Protein AF-A0A537XCK9-F1 (afdb_monomer)

Sequence (175 aa):
MATVAVFVALGGTAAATVLISSNRQVARNTISGHNPPSGKHPNLIAGSVSTKDLSPGLKSSLASLKLHCPADTQQAGDVCFERPLRTAATFEDALKTCARAGRRLPSDAELTAVFEHSGAPQAQQWVATHHRDANGTALSALGATLEEDTSRNFGFRDTPLSNTFPFRCVTSPAN

Secondary structure (DSSP, 8-state):
--HHHHHHHHS----------SGGGS-TT----S-PPSS---SS-TTSS-GGGS-HHHHHHHHH---BPPTTEEEETTEEEESSPEEEE-HHHHHHHHHHTT-BPPPHHHHHHHHHHHTS-EEEEEEEEEEEEEETTEEEEEEEEEEE-TT--EEEEEEETTS-EEE--EE--B-

Foldseek 3Di:
DPVVVVCVVPVPPPDPPDDDPDPVVADPQGDWAPDDDDDRDGSDDVPRDDPVNDDPVVVVVVVVPPQDADPQWDDQPQKTKHPDWAFWDFLVVQQVVQVVVVFGFAAPVRVLSVCVVVVAWFDKEFHPDKDWDCPDPDTFIWTWIWTADPVRDIDIDTHGSHGIDIGMTMDGGDD

Nearest PDB structures (foldseek):
  3wbr-assembly2_G  TM=7.527E-01  e=9.215E-05  Homo sapiens
  3vyk-assembly1_A  TM=6.617E-01  e=1.222E-04  Mus musculus
  7jpt-assembly1_A  TM=7.535E-01  e=2.878E-03  Homo sapiens
  5fld-assembly1_A  TM=2.283E-01  e=3.324E+00  Raptor siadenovirus A

Radius of gyration: 30.85 Å; Cα contacts (8 Å, |Δi|>4): 252; chains: 1; bounding box: 81×35×90 Å

Structure (mmCIF, N/CA/C/O backbone):
data_AF-A0A537XCK9-F1
#
_entry.id   AF-A0A537XCK9-F1
#
loop_
_atom_site.group_PDB
_atom_site.id
_atom_site.type_symbol
_atom_site.label_atom_id
_atom_site.label_alt_id
_atom_site.label_comp_id
_atom_site.label_asym_id
_atom_site.label_entity_id
_atom_site.label_seq_id
_atom_site.pdbx_PDB_ins_code
_atom_site.Cartn_x
_atom_site.Cartn_y
_atom_site.Cartn_z
_atom_site.occupancy
_atom_site.B_iso_or_equiv
_atom_site.auth_seq_id
_atom_site.auth_comp_id
_atom_site.auth_asym_id
_atom_site.auth_atom_id
_atom_site.pdbx_PDB_model_num
ATOM 1 N N . MET A 1 1 ? -65.496 -9.473 58.707 1.00 50.25 1 MET A N 1
ATOM 2 C CA . MET A 1 1 ? -64.721 -9.767 57.479 1.00 50.25 1 MET A CA 1
ATOM 3 C C . MET A 1 1 ? -64.720 -8.553 56.540 1.00 50.25 1 MET A C 1
ATOM 5 O O . MET A 1 1 ? -65.194 -8.647 55.421 1.00 50.25 1 MET A O 1
ATOM 9 N N . ALA A 1 2 ? -64.243 -7.392 56.998 1.00 49.59 2 ALA A N 1
ATOM 10 C CA . ALA A 1 2 ? -64.206 -6.162 56.184 1.00 49.59 2 ALA A CA 1
ATOM 11 C C . ALA A 1 2 ? -62.919 -5.349 56.411 1.00 49.59 2 ALA A C 1
ATOM 13 O O . ALA A 1 2 ? -62.473 -4.632 55.527 1.00 49.59 2 ALA A O 1
ATOM 14 N N . THR A 1 3 ? -62.257 -5.526 57.556 1.00 48.91 3 THR A N 1
ATOM 15 C CA . THR A 1 3 ? -60.994 -4.855 57.888 1.00 48.91 3 THR A CA 1
ATOM 16 C C . THR A 1 3 ? -59.796 -5.416 57.119 1.00 48.91 3 THR A C 1
ATOM 18 O O . THR A 1 3 ? -58.941 -4.651 56.695 1.00 48.91 3 THR A O 1
ATOM 21 N N . VAL A 1 4 ? -59.755 -6.727 56.847 1.00 52.78 4 VAL A N 1
ATOM 22 C CA . VAL A 1 4 ? -58.640 -7.363 56.110 1.00 52.78 4 VAL A CA 1
ATOM 23 C C . VAL A 1 4 ? -58.586 -6.915 54.641 1.00 52.78 4 VAL A C 1
ATOM 25 O O . VAL A 1 4 ? -57.505 -6.690 54.108 1.00 52.78 4 VAL A O 1
ATOM 28 N N . ALA A 1 5 ? -59.740 -6.703 53.999 1.00 52.06 5 ALA A N 1
ATOM 29 C CA . ALA A 1 5 ? -59.807 -6.233 52.611 1.00 52.06 5 ALA A CA 1
ATOM 30 C C . ALA A 1 5 ? -59.304 -4.783 52.451 1.00 52.06 5 ALA A C 1
ATOM 32 O O . ALA A 1 5 ? -58.700 -4.442 51.437 1.00 52.06 5 ALA A O 1
ATOM 33 N N . VAL A 1 6 ? -59.493 -3.946 53.476 1.00 53.28 6 VAL A N 1
ATOM 34 C CA . VAL A 1 6 ? -59.059 -2.540 53.474 1.00 53.28 6 VAL A CA 1
ATOM 35 C C . VAL A 1 6 ? -57.532 -2.417 53.574 1.00 53.28 6 VAL A C 1
ATOM 37 O O . VAL A 1 6 ? -56.953 -1.564 52.906 1.00 53.28 6 VAL A O 1
ATOM 40 N N . PHE A 1 7 ? -56.853 -3.308 54.308 1.00 56.78 7 PHE A N 1
ATOM 41 C CA . PHE A 1 7 ? -55.383 -3.311 54.382 1.00 56.78 7 PHE A CA 1
ATOM 42 C C . PHE A 1 7 ? -54.707 -3.735 53.069 1.00 56.78 7 PHE A C 1
ATOM 44 O O . PHE A 1 7 ? -53.650 -3.206 52.736 1.00 56.78 7 PHE A O 1
ATOM 51 N N . VAL A 1 8 ? -55.325 -4.629 52.290 1.00 58.06 8 VAL A N 1
ATOM 52 C CA . VAL A 1 8 ? -54.792 -5.048 50.979 1.00 58.06 8 VAL A CA 1
ATOM 53 C C . VAL A 1 8 ? -55.048 -3.987 49.899 1.00 58.06 8 VAL A C 1
ATOM 55 O O . VAL A 1 8 ? -54.220 -3.813 49.010 1.00 58.06 8 VAL A O 1
ATOM 58 N N . ALA A 1 9 ? -56.151 -3.235 49.995 1.00 57.03 9 ALA A N 1
ATOM 59 C CA . ALA A 1 9 ? -56.478 -2.171 49.042 1.00 57.03 9 ALA A CA 1
ATOM 60 C C . ALA A 1 9 ? -55.721 -0.849 49.297 1.00 57.03 9 ALA A C 1
ATOM 62 O O . ALA A 1 9 ? -55.448 -0.121 48.346 1.00 57.03 9 ALA A O 1
ATOM 63 N N . LEU A 1 10 ? -55.365 -0.535 50.553 1.00 55.03 10 LEU A N 1
ATOM 64 C CA . LEU A 1 10 ? -54.594 0.671 50.911 1.00 55.03 10 LEU A CA 1
ATOM 65 C C . LEU A 1 10 ? -53.077 0.437 50.972 1.00 55.03 10 LEU A C 1
ATOM 67 O O . LEU A 1 10 ? -52.305 1.379 50.817 1.00 55.03 10 LEU A O 1
ATOM 71 N N . GLY A 1 11 ? -52.634 -0.802 51.187 1.00 53.97 11 GLY A N 1
ATOM 72 C CA . GLY A 1 11 ? -51.221 -1.165 51.262 1.00 53.97 11 GLY A CA 1
ATOM 73 C C . GLY A 1 11 ? -50.625 -1.481 49.897 1.00 53.97 11 GLY A C 1
ATOM 74 O O . GLY A 1 11 ? -50.116 -2.582 49.728 1.00 53.97 11 GLY A O 1
ATOM 75 N N . GLY A 1 12 ? -50.723 -0.564 48.925 1.00 55.75 12 GLY A N 1
ATOM 76 C CA . GLY A 1 12 ? -50.170 -0.737 47.577 1.00 55.75 12 GLY A CA 1
ATOM 77 C C . GLY A 1 12 ? -48.755 -1.327 47.612 1.00 55.75 12 GLY A C 1
ATOM 78 O O . GLY A 1 12 ? -47.782 -0.629 47.886 1.00 55.75 12 GLY A O 1
ATOM 79 N N . THR A 1 13 ? -48.638 -2.630 47.355 1.00 55.47 13 THR A N 1
ATOM 80 C CA . THR A 1 13 ? -47.372 -3.369 47.393 1.00 55.47 13 THR A CA 1
ATOM 81 C C . THR A 1 13 ? -46.669 -3.228 46.051 1.00 55.47 13 THR A C 1
ATOM 83 O O . THR A 1 13 ? -46.538 -4.168 45.274 1.00 55.47 13 THR A O 1
ATOM 86 N N . ALA A 1 14 ? -46.193 -2.026 45.753 1.00 55.09 14 ALA A N 1
ATOM 87 C CA . ALA A 1 14 ? -45.256 -1.829 44.658 1.00 55.09 14 ALA A CA 1
ATOM 88 C C . ALA A 1 14 ? -43.824 -1.999 45.181 1.00 55.09 14 ALA A C 1
ATOM 90 O O . ALA A 1 14 ? -43.159 -1.010 45.457 1.00 55.09 14 ALA A O 1
ATOM 91 N N . ALA A 1 15 ? -43.354 -3.242 45.339 1.00 50.53 15 ALA A N 1
ATOM 92 C CA . ALA A 1 15 ? -41.917 -3.549 45.387 1.00 50.53 15 ALA A CA 1
ATOM 93 C C . ALA A 1 15 ? -41.642 -5.059 45.261 1.00 50.53 15 ALA A C 1
ATOM 95 O O . ALA A 1 15 ? -41.033 -5.668 46.137 1.00 50.53 15 ALA A O 1
ATOM 96 N N . ALA A 1 16 ? -42.066 -5.690 44.164 1.00 53.94 16 ALA A N 1
ATOM 97 C CA . ALA A 1 16 ? -41.420 -6.932 43.747 1.00 53.94 16 ALA A CA 1
ATOM 98 C C . ALA A 1 16 ? -40.138 -6.555 42.990 1.00 53.94 16 ALA A C 1
ATOM 100 O O . ALA A 1 16 ? -40.171 -6.259 41.796 1.00 53.94 16 ALA A O 1
ATOM 101 N N . THR A 1 17 ? -39.005 -6.503 43.688 1.00 53.06 17 THR A N 1
ATOM 102 C CA . THR A 1 17 ? -37.693 -6.409 43.044 1.00 53.06 17 THR A CA 1
ATOM 103 C C . THR A 1 17 ? -37.373 -7.757 42.407 1.00 53.06 17 THR A C 1
ATOM 105 O O . THR A 1 17 ? -37.026 -8.725 43.077 1.00 53.06 17 THR A O 1
ATOM 108 N N . VAL A 1 18 ? -37.520 -7.843 41.087 1.00 67.12 18 VAL A N 1
ATOM 109 C CA . VAL A 1 18 ? -37.091 -9.021 40.328 1.00 67.12 18 VAL A CA 1
ATOM 110 C C . VAL A 1 18 ? -35.611 -8.855 40.005 1.00 67.12 18 VAL A C 1
ATOM 112 O O . VAL A 1 18 ? -35.227 -7.922 39.300 1.00 67.12 18 VAL A O 1
ATOM 115 N N . LEU A 1 19 ? -34.767 -9.750 40.524 1.00 72.31 19 LEU A N 1
ATOM 116 C CA . LEU A 1 19 ? -33.362 -9.798 40.132 1.00 72.31 19 LEU A CA 1
ATOM 117 C C . LEU A 1 19 ? -33.267 -10.380 38.717 1.00 72.31 19 LEU A C 1
ATOM 119 O O . LEU A 1 19 ? -33.563 -11.555 38.498 1.00 72.31 19 LEU A O 1
ATOM 123 N N . ILE A 1 20 ? -32.835 -9.561 37.763 1.00 72.00 20 ILE A N 1
ATOM 124 C CA . ILE A 1 20 ? -32.518 -10.016 36.411 1.00 72.00 20 ILE A CA 1
ATOM 125 C C . ILE A 1 20 ? -31.078 -10.532 36.420 1.00 72.00 20 ILE A C 1
ATOM 127 O O . ILE A 1 20 ? -30.128 -9.757 36.463 1.00 72.00 20 ILE A O 1
ATOM 131 N N . SER A 1 21 ? -30.920 -11.853 36.411 1.00 80.12 21 SER A N 1
ATOM 132 C CA . SER A 1 21 ? -29.628 -12.546 36.394 1.00 80.12 21 SER A CA 1
ATOM 133 C C . SER A 1 21 ? -29.154 -12.915 34.987 1.00 80.12 21 SER A C 1
ATOM 135 O O . SER A 1 21 ? -28.017 -13.349 34.809 1.00 80.12 21 SER A O 1
ATOM 137 N N . SER A 1 22 ? -30.005 -12.760 33.968 1.00 75.81 22 SER A N 1
ATOM 138 C CA . SER A 1 22 ? -29.661 -13.078 32.583 1.00 75.81 22 SER A CA 1
ATOM 139 C C . SER A 1 22 ? -30.379 -12.182 31.581 1.00 75.81 22 SER A C 1
ATOM 141 O O . SER A 1 22 ? -31.574 -11.924 31.702 1.00 75.81 22 SER A O 1
ATOM 143 N N . ASN A 1 23 ? -29.687 -11.827 30.495 1.00 70.38 23 ASN A N 1
ATOM 144 C CA . ASN A 1 23 ? -30.261 -11.082 29.368 1.00 70.38 23 ASN A CA 1
ATOM 145 C C . ASN A 1 23 ? -31.456 -11.794 28.711 1.00 70.38 23 ASN A C 1
ATOM 147 O O . ASN A 1 23 ? -32.269 -11.146 28.063 1.00 70.38 23 ASN A O 1
ATOM 151 N N . ARG A 1 24 ? -31.598 -13.116 28.885 1.00 76.00 24 ARG A N 1
ATOM 152 C CA . ARG A 1 24 ? -32.762 -13.869 28.381 1.00 76.00 24 ARG A CA 1
ATOM 153 C C . ARG A 1 24 ? -34.057 -13.569 29.142 1.00 76.00 24 ARG A C 1
ATOM 155 O O . ARG A 1 24 ? -35.129 -13.859 28.626 1.00 76.00 24 ARG A O 1
ATOM 162 N N . GLN A 1 25 ? -33.959 -13.012 30.349 1.00 80.31 25 GLN A N 1
ATOM 163 C CA . GLN A 1 25 ? -35.108 -12.614 31.171 1.00 80.31 25 GLN A CA 1
ATOM 164 C C . GLN A 1 25 ? -35.650 -11.233 30.781 1.00 80.31 25 GLN A C 1
ATOM 166 O O . GLN A 1 25 ? -36.678 -10.807 31.300 1.00 80.31 25 GLN A O 1
ATOM 171 N N . VAL A 1 26 ? -34.978 -10.539 29.860 1.00 74.44 26 VAL A N 1
ATOM 172 C CA . VAL A 1 26 ? -35.409 -9.252 29.325 1.00 74.44 26 VAL A CA 1
ATOM 173 C C . VAL A 1 26 ? -35.876 -9.467 27.893 1.00 74.44 26 VAL A C 1
ATOM 175 O O . VAL A 1 26 ? -35.123 -9.954 27.048 1.00 74.44 26 VAL A O 1
ATOM 178 N N . ALA A 1 27 ? -37.128 -9.114 27.598 1.00 68.81 27 ALA A N 1
ATOM 179 C CA . ALA A 1 27 ? -37.620 -9.179 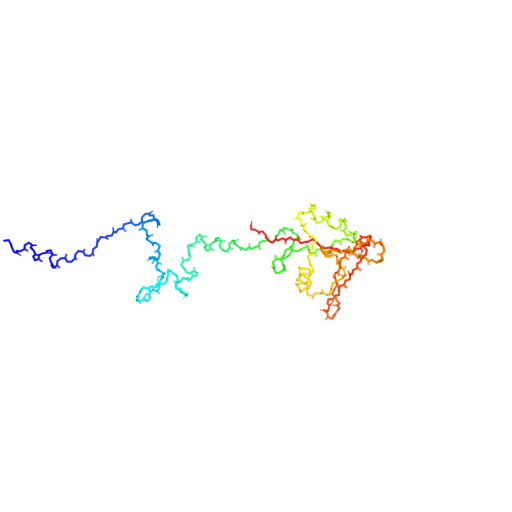26.230 1.00 68.81 27 ALA A CA 1
ATOM 180 C C . ALA A 1 27 ? -36.791 -8.247 25.331 1.00 68.81 27 ALA A C 1
ATOM 182 O O . ALA A 1 27 ? -36.359 -7.166 25.750 1.00 68.81 27 ALA A O 1
ATOM 183 N N . ARG A 1 28 ? -36.587 -8.643 24.068 1.00 57.47 28 ARG A N 1
ATOM 184 C CA . ARG A 1 28 ? -36.048 -7.722 23.057 1.00 57.47 28 ARG A CA 1
ATOM 185 C C . ARG A 1 28 ? -36.899 -6.450 23.074 1.00 57.47 28 ARG A C 1
ATOM 187 O O . ARG A 1 28 ? -38.119 -6.551 23.143 1.00 57.47 28 ARG A O 1
ATOM 194 N N . ASN A 1 29 ? -36.272 -5.283 22.982 1.00 55.22 29 ASN A N 1
ATOM 195 C CA . ASN A 1 29 ? -36.976 -3.997 22.995 1.00 55.22 29 ASN A CA 1
ATOM 196 C C . ASN A 1 29 ? -37.354 -3.407 24.368 1.00 55.22 29 ASN A C 1
ATOM 198 O O . ASN A 1 29 ? -38.271 -2.597 24.426 1.00 55.22 29 ASN A O 1
ATOM 202 N N . THR A 1 30 ? -36.652 -3.772 25.455 1.00 64.38 30 THR A N 1
ATOM 203 C CA . THR A 1 30 ? -37.055 -3.385 26.832 1.00 64.38 30 THR A CA 1
ATOM 204 C C . THR A 1 30 ? -36.047 -2.519 27.605 1.00 64.38 30 THR A C 1
ATOM 206 O O . THR A 1 30 ? -36.441 -1.844 28.551 1.00 64.38 30 THR A O 1
ATOM 209 N N . ILE A 1 31 ? -34.758 -2.502 27.244 1.00 70.00 31 ILE A N 1
ATOM 210 C CA . ILE A 1 31 ? -33.746 -1.724 27.987 1.00 70.00 31 ILE A CA 1
ATOM 211 C C . ILE A 1 31 ? -33.585 -0.357 27.328 1.00 70.00 31 ILE A C 1
ATOM 213 O O . ILE A 1 31 ? -33.118 -0.273 26.198 1.00 70.00 31 ILE A O 1
ATOM 217 N N . SER A 1 32 ? -33.950 0.707 28.043 1.00 60.91 32 SER A N 1
ATOM 218 C CA . SER A 1 32 ? -33.702 2.091 27.622 1.00 60.91 32 SER A CA 1
ATOM 219 C C . SER A 1 32 ? -32.469 2.664 28.329 1.00 60.91 32 SER A C 1
ATOM 221 O O . SER A 1 32 ? -32.185 2.294 29.467 1.00 60.91 32 SER A O 1
ATOM 223 N N . GLY A 1 33 ? -31.734 3.553 27.653 1.00 62.78 33 GLY A N 1
ATOM 224 C CA . GLY A 1 33 ? -30.566 4.249 28.215 1.00 62.78 33 GLY A CA 1
ATOM 225 C C . GLY A 1 33 ? -30.921 5.305 29.274 1.00 62.78 33 GLY A C 1
ATOM 226 O O . GLY A 1 33 ? -32.063 5.396 29.716 1.00 62.78 33 GLY A O 1
ATOM 227 N N . HIS A 1 34 ? -29.944 6.133 29.659 1.00 55.69 34 HIS A N 1
ATOM 228 C CA . HIS A 1 34 ? -30.017 7.089 30.781 1.00 55.69 34 HIS A CA 1
ATOM 229 C C . HIS A 1 34 ? -31.150 8.137 30.691 1.00 55.69 34 HIS A C 1
ATOM 231 O O . HIS A 1 34 ? -31.514 8.711 31.718 1.00 55.69 34 HIS A O 1
ATOM 237 N N . ASN A 1 35 ? -31.742 8.382 29.517 1.00 54.28 35 ASN A N 1
ATOM 238 C CA . ASN A 1 35 ? -32.719 9.463 29.351 1.00 54.28 35 ASN A CA 1
ATOM 239 C C . ASN A 1 35 ? -33.929 9.077 28.467 1.00 54.28 35 ASN A C 1
ATOM 241 O O . ASN A 1 35 ? -34.025 9.543 27.330 1.00 54.28 35 ASN A O 1
ATOM 245 N N . PRO A 1 36 ? -34.846 8.201 28.927 1.00 54.91 36 PRO A N 1
ATOM 246 C CA . PRO A 1 36 ? -36.004 7.817 28.129 1.00 54.91 36 PRO A CA 1
ATOM 247 C C . PRO A 1 36 ? -37.164 8.823 28.278 1.00 54.91 36 PRO A C 1
ATOM 249 O O . PRO A 1 36 ? -37.653 9.029 29.391 1.00 54.91 36 PRO A O 1
ATOM 252 N N . PRO A 1 37 ? -37.663 9.427 27.182 1.00 62.56 37 PRO A N 1
ATOM 253 C CA . PRO A 1 37 ? -38.945 10.132 27.184 1.00 62.56 37 PRO A CA 1
ATOM 254 C C . PRO A 1 37 ? -40.122 9.142 27.257 1.00 62.56 37 PRO A C 1
ATOM 256 O O . PRO A 1 37 ? -39.988 7.968 26.908 1.00 62.56 37 PRO A O 1
ATOM 259 N N . SER A 1 38 ? -41.306 9.596 27.678 1.00 61.56 38 SER A N 1
ATOM 260 C CA . SER A 1 38 ? -42.484 8.726 27.818 1.00 61.56 38 SER A CA 1
ATOM 261 C C . SER A 1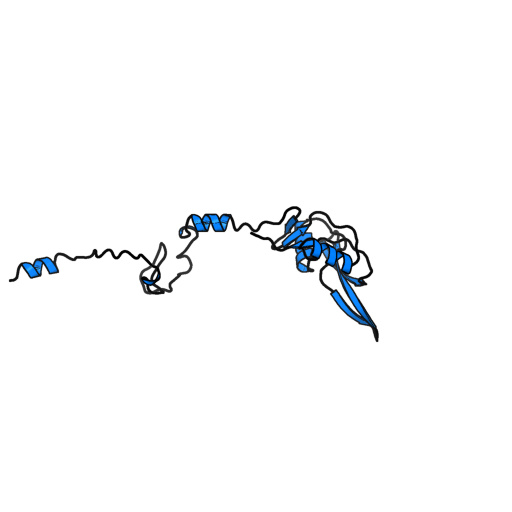 38 ? -42.987 8.184 26.465 1.00 61.56 38 SER A C 1
ATOM 263 O O . SER A 1 38 ? -43.072 8.916 25.482 1.00 61.56 38 SER A O 1
ATOM 265 N N . GLY A 1 39 ? -43.315 6.884 26.397 1.00 67.25 39 GLY A N 1
ATOM 266 C CA . GLY A 1 39 ? -43.922 6.229 25.222 1.00 67.25 39 GLY A CA 1
ATOM 267 C C . GLY A 1 39 ? -43.285 4.886 24.824 1.00 67.25 39 GLY A C 1
ATOM 268 O O . GLY A 1 39 ? -42.323 4.436 25.441 1.00 67.25 39 GLY A O 1
ATOM 269 N N . LYS A 1 40 ? -43.854 4.217 23.805 1.00 55.19 40 LYS A N 1
ATOM 270 C CA . LYS A 1 40 ? -43.279 3.009 23.181 1.00 55.19 40 LYS A CA 1
ATOM 271 C C . LYS A 1 40 ? -42.324 3.426 22.067 1.00 55.19 40 LYS A C 1
ATOM 273 O O . LYS A 1 40 ? -42.781 3.891 21.026 1.00 55.19 40 LYS A O 1
ATOM 278 N N . HIS A 1 41 ? -41.03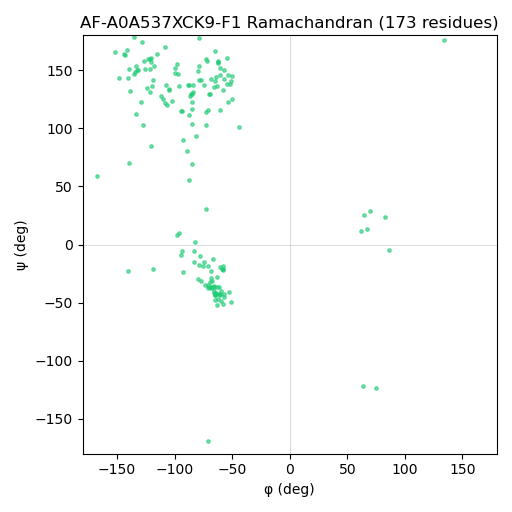1 3.195 22.265 1.00 55.38 41 HIS A N 1
ATOM 279 C CA . HIS A 1 41 ? -39.991 3.625 21.330 1.00 55.38 41 HIS A CA 1
ATOM 280 C C . HIS A 1 41 ? -39.162 2.445 20.815 1.00 55.38 41 HIS A C 1
ATOM 282 O O . HIS A 1 41 ? -39.119 1.392 21.459 1.00 55.38 41 HIS A O 1
ATOM 288 N N . PRO A 1 42 ? -38.475 2.610 19.670 1.00 52.97 42 PRO A N 1
ATOM 289 C CA . PRO A 1 42 ? -37.400 1.721 19.260 1.00 52.97 42 PRO A CA 1
ATOM 290 C C . PRO A 1 42 ? -36.353 1.588 20.368 1.00 52.97 42 PRO A C 1
ATOM 292 O O . PRO A 1 42 ? -36.052 2.528 21.096 1.00 52.97 42 PRO A O 1
ATOM 295 N N . ASN A 1 43 ? -35.776 0.399 20.449 1.00 54.25 43 ASN A N 1
ATOM 296 C CA . ASN A 1 43 ? -34.882 -0.065 21.507 1.00 54.25 43 ASN A CA 1
ATOM 297 C C . ASN A 1 43 ? -33.609 0.776 21.719 1.00 54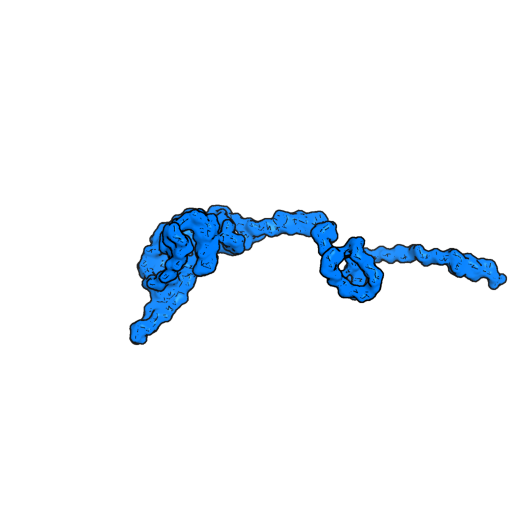.25 43 ASN A C 1
ATOM 299 O O . ASN A 1 43 ? -32.973 0.724 22.765 1.00 54.25 43 ASN A O 1
ATOM 303 N N . LEU A 1 44 ? -33.221 1.523 20.690 1.00 57.00 44 LEU A N 1
ATOM 304 C CA . LEU A 1 44 ? -32.153 2.506 20.721 1.00 57.00 44 LEU A CA 1
ATOM 305 C C . LEU A 1 44 ? -32.696 3.752 20.031 1.00 57.00 44 LEU A C 1
ATOM 307 O O . LEU A 1 44 ? -32.971 3.731 18.831 1.00 57.00 44 LEU A O 1
ATOM 311 N N . ILE A 1 45 ? -32.880 4.823 20.795 1.00 61.12 45 ILE A N 1
ATOM 312 C CA . ILE A 1 45 ? -33.224 6.134 20.250 1.00 61.12 45 ILE A CA 1
ATOM 313 C C . ILE A 1 45 ? -31.896 6.825 19.934 1.00 61.12 45 ILE A C 1
ATOM 315 O O . ILE A 1 45 ? -30.949 6.751 20.720 1.00 61.12 45 ILE A O 1
ATOM 319 N N . ALA A 1 46 ? -31.789 7.487 18.782 1.00 59.16 46 ALA A N 1
ATOM 320 C CA . ALA A 1 46 ? -30.589 8.256 18.462 1.00 59.16 46 ALA A CA 1
ATOM 321 C C . ALA A 1 46 ? -30.288 9.251 19.602 1.00 59.16 46 ALA A C 1
ATOM 323 O O . ALA A 1 46 ? -31.146 10.040 19.988 1.00 59.16 46 ALA A O 1
ATOM 324 N N . GLY A 1 47 ? -29.086 9.164 20.178 1.00 67.44 47 GLY A N 1
ATOM 325 C CA . GLY A 1 47 ? -28.668 9.979 21.324 1.00 67.44 47 GLY A CA 1
ATOM 326 C C . GLY A 1 47 ? -29.035 9.441 22.717 1.00 67.44 47 GLY A C 1
ATOM 327 O O . GLY A 1 47 ? -28.582 10.019 23.700 1.00 67.44 47 GLY A O 1
ATOM 328 N N . SER A 1 48 ? -29.788 8.337 22.848 1.00 63.97 48 SER A N 1
ATOM 329 C CA . SER A 1 48 ? -30.109 7.747 24.166 1.00 63.97 48 SER A CA 1
ATOM 330 C C . SER A 1 48 ? -28.983 6.911 24.771 1.00 63.97 48 SER A C 1
ATOM 332 O O . SER A 1 48 ? -29.016 6.609 25.961 1.00 63.97 48 SER A O 1
ATOM 334 N N . VAL A 1 49 ? -28.023 6.501 23.945 1.00 73.31 49 VAL A N 1
ATOM 335 C CA . VAL A 1 49 ? -26.777 5.842 24.345 1.00 73.31 49 VAL A CA 1
ATOM 336 C C . VAL A 1 49 ? -25.613 6.702 23.894 1.00 73.31 49 VAL A C 1
ATOM 338 O O . VAL A 1 49 ? -25.579 7.209 22.773 1.00 73.31 49 VAL A O 1
ATOM 341 N N . SER A 1 50 ? -24.648 6.845 24.784 1.00 77.38 50 SER A N 1
ATOM 342 C CA . SER A 1 50 ? -23.444 7.636 24.612 1.00 77.38 50 SER A CA 1
ATOM 343 C C . SER A 1 50 ? -22.232 6.853 25.105 1.00 77.38 50 SER A C 1
ATOM 345 O O . SER A 1 50 ? -22.339 5.762 25.668 1.00 77.38 50 SER A O 1
ATOM 347 N N . THR A 1 51 ? -21.049 7.447 24.971 1.00 74.38 51 THR A N 1
ATOM 348 C CA . THR A 1 51 ? -19.834 6.891 25.570 1.00 74.38 51 THR A CA 1
ATOM 349 C C . THR A 1 51 ? -19.944 6.732 27.089 1.00 74.38 51 THR A C 1
ATOM 351 O O . THR A 1 51 ? -19.222 5.913 27.649 1.00 74.38 51 THR A O 1
ATOM 354 N N . LYS A 1 52 ? -20.850 7.444 27.779 1.00 79.19 52 LYS A N 1
ATOM 355 C CA . LYS A 1 52 ? -21.065 7.295 29.230 1.00 79.19 52 LYS A CA 1
ATOM 356 C C . LYS A 1 52 ? -21.622 5.921 29.598 1.00 79.19 52 LYS A C 1
ATOM 358 O O . LYS A 1 52 ? -21.182 5.379 30.609 1.00 79.19 52 LYS A O 1
ATOM 363 N N . ASP A 1 53 ? -22.475 5.354 28.749 1.00 76.12 53 ASP A N 1
ATOM 364 C CA . ASP A 1 53 ? -23.170 4.077 28.960 1.00 76.12 53 ASP A CA 1
ATOM 365 C C . ASP A 1 53 ? -22.271 2.852 28.711 1.00 76.12 53 ASP A C 1
ATOM 367 O O . ASP A 1 53 ? -22.628 1.721 29.038 1.00 76.12 53 ASP A O 1
ATOM 371 N N . LEU A 1 54 ? -21.076 3.063 28.150 1.00 78.69 54 LEU A N 1
ATOM 372 C CA . LEU A 1 54 ? -20.096 2.003 27.938 1.00 78.69 54 LEU A CA 1
ATOM 373 C C . LEU A 1 54 ? -19.436 1.615 29.268 1.00 78.69 54 LEU A C 1
ATOM 375 O O . LEU A 1 54 ? -19.039 2.478 30.064 1.00 78.69 54 LEU A O 1
ATOM 379 N N . SER A 1 55 ? -19.264 0.310 29.489 1.00 81.75 55 SER A N 1
ATOM 380 C CA . SER A 1 55 ? -18.563 -0.192 30.672 1.00 81.75 55 SER A CA 1
ATOM 381 C C . SER A 1 55 ? -17.113 0.312 30.700 1.00 81.75 55 SER A C 1
ATOM 383 O O . SER A 1 55 ? -16.520 0.544 29.641 1.00 81.75 55 SER A O 1
ATOM 385 N N . PRO A 1 56 ? -16.500 0.466 31.887 1.00 78.75 56 PRO A N 1
ATOM 386 C CA . PRO A 1 56 ? -15.084 0.812 31.987 1.00 78.75 56 PRO A CA 1
ATOM 387 C C . PRO A 1 56 ? -14.192 -0.136 31.174 1.00 78.75 56 PRO A C 1
ATOM 389 O O . PRO A 1 56 ? -13.322 0.332 30.452 1.00 78.75 56 PRO A O 1
ATOM 392 N N . GLY A 1 57 ? -14.482 -1.443 31.200 1.00 75.69 57 GLY A N 1
ATOM 393 C CA . GLY A 1 57 ? -13.763 -2.440 30.403 1.00 75.69 57 GLY A CA 1
ATOM 394 C C . GLY A 1 57 ? -13.863 -2.184 28.900 1.00 75.69 57 GLY A C 1
ATOM 395 O O . GLY A 1 57 ? -12.847 -2.199 28.218 1.00 75.69 57 GLY A O 1
ATOM 396 N N . LEU A 1 58 ? -15.051 -1.849 28.388 1.00 76.94 58 LEU A N 1
ATOM 397 C CA . LEU A 1 58 ? -15.230 -1.515 26.974 1.00 76.94 58 LEU A CA 1
ATOM 398 C C . LEU A 1 58 ? -14.556 -0.188 26.602 1.00 76.94 58 LEU A C 1
ATOM 400 O O . LEU A 1 58 ? -13.968 -0.091 25.534 1.00 76.94 58 LEU A O 1
ATOM 404 N N . LYS A 1 59 ? -14.584 0.823 27.478 1.00 76.62 59 LYS A N 1
ATOM 405 C CA . LYS A 1 59 ? -13.847 2.085 27.274 1.00 76.62 59 LYS A CA 1
ATOM 406 C C . LYS A 1 59 ? -12.343 1.841 27.199 1.00 76.62 59 LYS A C 1
ATOM 408 O O . LYS A 1 59 ? -11.690 2.393 26.321 1.00 76.62 59 LYS A O 1
ATOM 413 N N . SER A 1 60 ? -11.811 0.992 28.073 1.00 69.56 60 SER A N 1
ATOM 414 C CA . SER A 1 60 ? -10.413 0.565 28.035 1.00 69.56 60 SER A CA 1
ATOM 415 C C . SER A 1 60 ? -10.101 -0.227 26.767 1.00 69.56 60 SER A C 1
ATOM 417 O O . SER A 1 60 ? -9.087 0.050 26.141 1.00 69.56 60 SER A O 1
ATOM 419 N N . SER A 1 61 ? -10.992 -1.126 26.336 1.00 66.94 61 SER A N 1
ATOM 420 C CA . SER A 1 61 ? -10.844 -1.877 25.084 1.00 66.94 61 SER A CA 1
ATOM 421 C C . SER A 1 61 ? -10.903 -0.988 23.840 1.00 66.94 61 SER A C 1
ATOM 423 O O . SER A 1 61 ? -10.168 -1.219 22.888 1.00 66.94 61 SER A O 1
ATOM 425 N N . LEU A 1 62 ? -11.746 0.047 23.842 1.00 68.56 62 LEU A N 1
ATOM 426 C CA . LEU A 1 62 ? -11.819 1.053 22.780 1.00 68.56 62 LEU A CA 1
ATOM 427 C C . LEU A 1 62 ? -10.593 1.970 22.791 1.00 68.56 62 LEU A C 1
ATOM 429 O O . LEU A 1 62 ? -10.084 2.326 21.736 1.00 68.56 62 LEU A O 1
ATOM 433 N N . ALA A 1 63 ? -10.082 2.314 23.974 1.00 62.62 63 ALA A N 1
ATOM 434 C CA . ALA A 1 63 ? -8.833 3.052 24.119 1.00 62.62 63 ALA A CA 1
ATOM 435 C C . ALA A 1 63 ? -7.608 2.219 23.702 1.00 62.62 63 ALA A C 1
ATOM 437 O O . ALA A 1 63 ? -6.619 2.796 23.248 1.00 62.62 63 ALA A O 1
ATOM 438 N N . SER A 1 64 ? -7.676 0.889 23.834 1.00 60.50 64 SER A N 1
ATOM 439 C CA . SER A 1 64 ? -6.685 -0.044 23.292 1.00 60.50 64 SER A CA 1
ATOM 440 C C . SER A 1 64 ? -6.921 -0.386 21.823 1.00 60.50 64 SER A C 1
ATOM 442 O O . SER A 1 64 ? -5.987 -0.827 21.176 1.00 60.50 64 SER A O 1
ATOM 444 N N . LEU A 1 65 ? -8.104 -0.101 21.262 1.00 66.19 65 LEU A N 1
ATOM 445 C CA . LEU A 1 65 ? -8.403 -0.194 19.826 1.00 66.19 65 LEU A CA 1
ATOM 446 C C . LEU A 1 65 ? -7.726 0.933 19.023 1.00 66.19 65 LEU A C 1
ATOM 448 O O . LEU A 1 65 ? -8.240 1.407 18.011 1.00 66.19 65 LEU A O 1
ATOM 452 N N . LYS A 1 66 ? -6.572 1.405 19.495 1.00 69.44 66 LYS A N 1
ATOM 453 C CA . LYS A 1 66 ? -5.657 2.168 18.666 1.00 69.44 66 LYS A CA 1
ATOM 454 C C . LYS A 1 66 ? -5.067 1.162 17.700 1.00 69.44 66 LYS A C 1
ATOM 456 O O . LYS A 1 66 ? -4.421 0.207 18.108 1.00 69.44 66 LYS A O 1
ATOM 461 N N . LEU A 1 67 ? -5.352 1.355 16.425 1.00 80.00 67 LEU A N 1
ATOM 462 C CA . LEU A 1 67 ? -4.707 0.604 15.367 1.00 80.00 67 LEU A CA 1
ATOM 463 C C . LEU A 1 67 ? -3.202 0.881 15.452 1.00 80.00 67 LEU A C 1
ATOM 465 O O . LEU A 1 67 ? -2.776 2.028 15.320 1.00 80.00 67 LEU A O 1
ATOM 469 N N . HIS A 1 68 ? -2.414 -0.151 15.743 1.00 85.94 68 HIS A N 1
ATOM 470 C CA . HIS A 1 68 ? -0.968 -0.038 15.830 1.00 85.94 68 HIS A CA 1
ATOM 471 C C . HIS A 1 68 ? -0.351 -0.456 14.500 1.00 85.94 68 HIS A C 1
ATOM 473 O O . HIS A 1 68 ? -0.718 -1.458 13.881 1.00 85.94 68 HIS A O 1
ATOM 479 N N . CYS A 1 69 ? 0.625 0.332 14.066 1.00 92.81 69 CYS A N 1
ATOM 480 C CA . CYS A 1 69 ? 1.487 -0.052 12.969 1.00 92.81 69 CYS A CA 1
ATOM 481 C C . CYS A 1 69 ? 2.631 -0.930 13.495 1.00 92.81 69 CYS A C 1
ATOM 483 O O . CYS A 1 69 ? 3.199 -0.606 14.544 1.00 92.81 69 CYS A O 1
ATOM 485 N N . PRO A 1 70 ? 2.992 -2.027 12.800 1.00 91.12 70 PRO A N 1
ATOM 486 C CA . PRO A 1 70 ? 4.152 -2.833 13.163 1.00 91.12 70 PRO A CA 1
ATOM 487 C C . PRO A 1 70 ? 5.433 -1.997 13.262 1.00 91.12 70 PRO A C 1
ATOM 489 O O . PRO A 1 70 ? 5.538 -0.915 12.673 1.00 91.12 70 PRO A O 1
ATOM 492 N N . ALA A 1 71 ? 6.444 -2.529 13.954 1.00 87.75 71 ALA A N 1
ATOM 493 C CA . ALA A 1 71 ? 7.763 -1.905 13.994 1.00 87.75 71 ALA A CA 1
ATOM 494 C C . ALA A 1 71 ? 8.266 -1.566 12.571 1.00 87.75 71 ALA A C 1
ATOM 496 O O . ALA A 1 71 ? 7.969 -2.260 11.591 1.00 87.75 71 ALA A O 1
ATOM 497 N N . ASP A 1 72 ? 8.985 -0.447 12.467 1.00 89.75 72 ASP A N 1
ATOM 498 C CA . ASP A 1 72 ? 9.557 0.093 11.223 1.00 89.75 72 ASP A CA 1
ATOM 499 C C . ASP A 1 72 ? 8.551 0.594 10.176 1.00 89.75 72 ASP A C 1
ATOM 501 O O . ASP A 1 72 ? 8.922 0.890 9.037 1.00 89.75 72 ASP A O 1
ATOM 505 N N . THR A 1 73 ? 7.283 0.756 10.564 1.00 95.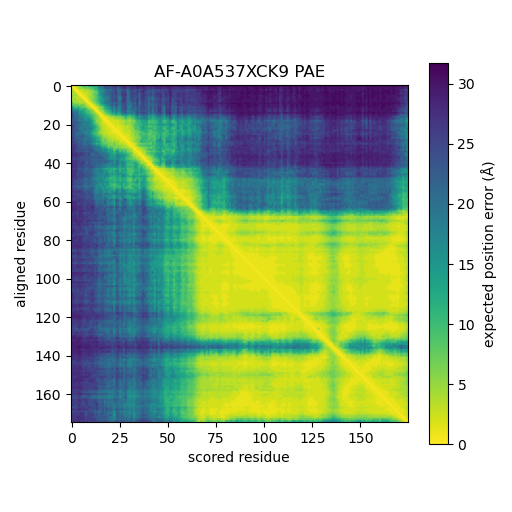25 73 THR A N 1
ATOM 506 C CA . THR A 1 73 ? 6.263 1.401 9.726 1.00 95.25 73 THR A CA 1
ATOM 507 C C . THR A 1 73 ? 5.744 2.705 10.340 1.00 95.25 73 THR A C 1
ATOM 509 O O . THR A 1 73 ? 6.009 3.024 11.505 1.00 95.25 73 THR A O 1
ATOM 512 N N . GLN A 1 74 ? 5.087 3.518 9.519 1.00 95.25 74 GLN A N 1
ATOM 513 C CA . GLN A 1 74 ? 4.357 4.727 9.901 1.00 95.25 74 GLN A CA 1
ATOM 514 C C . GLN A 1 74 ? 2.928 4.647 9.381 1.00 95.25 74 GLN A C 1
ATOM 516 O O . GLN A 1 74 ? 2.675 4.002 8.369 1.00 95.25 74 GLN A O 1
ATOM 521 N N . GLN A 1 75 ? 2.001 5.291 10.083 1.00 94.56 75 GLN A N 1
ATOM 522 C CA . GLN A 1 75 ? 0.599 5.314 9.692 1.00 94.56 75 GLN A CA 1
ATOM 523 C C . GLN A 1 75 ? 0.339 6.457 8.707 1.00 94.56 75 GLN A C 1
ATOM 525 O O . GLN A 1 75 ? 0.630 7.609 9.018 1.00 94.56 75 GLN A O 1
ATOM 530 N N . ALA A 1 76 ? -0.275 6.145 7.568 1.00 93.88 76 ALA A N 1
ATOM 531 C CA . ALA A 1 76 ? -0.876 7.112 6.655 1.00 93.88 76 ALA A CA 1
ATOM 532 C C . ALA A 1 76 ? -2.321 6.673 6.387 1.00 93.88 76 ALA A C 1
ATOM 534 O O . ALA A 1 76 ? -2.559 5.711 5.665 1.00 93.88 76 ALA A O 1
ATOM 535 N N . GLY A 1 77 ? -3.292 7.335 7.021 1.00 89.19 77 GLY A N 1
ATOM 536 C CA . GLY A 1 77 ? -4.695 6.922 6.944 1.00 89.19 77 GLY A CA 1
ATOM 537 C C . GLY A 1 77 ? -4.933 5.541 7.566 1.00 89.19 77 GLY A C 1
ATOM 538 O O . GLY A 1 77 ? -4.659 5.322 8.750 1.00 89.19 77 GLY A O 1
ATOM 539 N N . ASP A 1 78 ? -5.462 4.621 6.767 1.00 91.12 78 ASP A N 1
ATOM 540 C CA . ASP A 1 78 ? -5.775 3.236 7.125 1.00 91.12 78 ASP A CA 1
ATOM 541 C C . ASP A 1 78 ? -4.670 2.238 6.742 1.00 91.12 78 ASP A C 1
ATOM 543 O O . ASP A 1 78 ? -4.868 1.029 6.872 1.00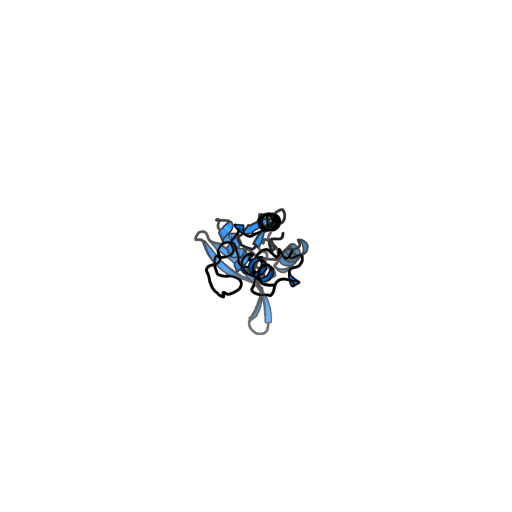 91.12 78 ASP A O 1
ATOM 547 N N . VAL A 1 79 ? -3.492 2.720 6.327 1.00 95.56 79 VAL A N 1
ATOM 548 C CA . VAL A 1 79 ? -2.332 1.879 6.011 1.00 95.56 79 VAL A CA 1
ATOM 549 C C . VAL A 1 79 ? -1.105 2.201 6.852 1.00 95.56 79 VAL A C 1
ATOM 551 O O . VAL A 1 79 ? -0.869 3.334 7.275 1.00 95.56 79 VAL A O 1
ATOM 554 N N . CYS A 1 80 ? -0.289 1.173 7.066 1.00 97.19 80 CYS A N 1
ATOM 555 C CA . CYS A 1 80 ? 1.035 1.273 7.655 1.00 97.19 80 CYS A CA 1
ATOM 556 C C . CYS A 1 80 ? 2.086 1.069 6.565 1.00 97.19 80 CYS A C 1
ATOM 558 O O . CYS A 1 80 ? 2.124 0.009 5.943 1.00 97.19 80 CYS A O 1
ATOM 560 N N . PHE A 1 81 ? 2.952 2.051 6.340 1.00 97.00 81 PHE A N 1
ATOM 561 C CA . PHE A 1 81 ? 3.944 2.039 5.265 1.00 97.00 81 PHE A CA 1
ATOM 562 C C . PHE A 1 81 ? 5.377 2.083 5.800 1.00 97.00 81 PHE A C 1
ATOM 564 O O . PHE A 1 81 ? 5.644 2.589 6.890 1.00 97.00 81 PHE A O 1
ATOM 571 N N . GLU A 1 82 ? 6.322 1.550 5.031 1.00 96.31 82 GLU A N 1
ATOM 572 C CA . GLU A 1 82 ? 7.749 1.604 5.356 1.00 96.31 82 GLU A CA 1
ATOM 573 C C . GLU A 1 82 ? 8.338 3.014 5.227 1.00 96.31 82 GLU A C 1
ATOM 575 O O . GLU A 1 82 ? 8.231 3.663 4.184 1.00 96.31 82 GLU A O 1
ATOM 580 N N . ARG A 1 83 ? 9.038 3.459 6.279 1.00 91.81 83 ARG A N 1
ATOM 581 C CA . ARG A 1 83 ? 9.717 4.765 6.314 1.00 91.81 83 ARG A CA 1
ATOM 582 C C . ARG A 1 83 ? 10.838 4.922 5.286 1.00 91.81 83 ARG A C 1
ATOM 584 O O . ARG A 1 83 ? 10.833 5.937 4.590 1.00 91.81 83 ARG A O 1
ATOM 591 N N . PRO A 1 84 ? 11.816 4.006 5.183 1.00 93.62 84 PRO A N 1
ATOM 592 C CA . PRO A 1 84 ? 12.807 4.094 4.121 1.00 93.62 84 PRO A CA 1
ATOM 593 C C . PRO A 1 84 ? 12.220 3.563 2.809 1.00 93.62 84 PRO A C 1
ATOM 595 O O . PRO A 1 84 ? 11.509 2.557 2.809 1.00 93.62 84 PRO A O 1
ATOM 598 N N . LEU A 1 85 ? 12.551 4.206 1.684 1.00 95.44 85 LEU A N 1
ATOM 599 C CA . LEU A 1 85 ? 12.402 3.535 0.392 1.00 95.44 85 LEU A CA 1
ATOM 600 C C . LEU A 1 85 ? 13.371 2.357 0.348 1.00 95.44 85 LEU A C 1
ATOM 602 O O . LEU A 1 85 ? 14.523 2.463 0.778 1.00 95.44 85 LEU A O 1
ATOM 606 N N . ARG A 1 86 ? 12.919 1.252 -0.232 1.00 97.00 86 ARG A N 1
ATOM 607 C CA . ARG A 1 86 ? 13.793 0.155 -0.626 1.00 97.00 86 ARG A CA 1
ATOM 608 C C . ARG A 1 86 ? 14.503 0.502 -1.930 1.00 97.00 86 ARG A C 1
ATOM 610 O O . ARG A 1 86 ? 14.015 1.288 -2.745 1.00 97.00 86 ARG A O 1
ATOM 617 N N . THR A 1 87 ? 15.668 -0.107 -2.117 1.00 97.75 87 THR A N 1
ATOM 618 C CA . THR A 1 87 ? 16.465 0.000 -3.342 1.00 97.75 87 THR A CA 1
ATOM 619 C C . THR A 1 87 ? 15.672 -0.447 -4.563 1.00 97.75 87 THR A C 1
ATOM 621 O O . THR A 1 87 ? 14.826 -1.335 -4.457 1.00 97.75 87 THR A O 1
ATOM 624 N N . ALA A 1 88 ? 15.981 0.131 -5.724 1.00 98.31 88 ALA A N 1
ATOM 625 C CA . ALA A 1 88 ? 15.292 -0.205 -6.959 1.00 98.31 88 ALA A CA 1
ATOM 626 C C . ALA A 1 88 ? 15.389 -1.701 -7.296 1.00 98.31 88 ALA A C 1
ATOM 628 O O . ALA A 1 88 ? 16.471 -2.285 -7.236 1.00 98.31 88 ALA A O 1
ATOM 629 N N . ALA A 1 89 ? 14.258 -2.309 -7.650 1.00 98.50 89 ALA A N 1
ATOM 630 C CA . ALA A 1 89 ? 14.156 -3.725 -7.999 1.00 98.50 89 ALA A CA 1
ATOM 631 C C . ALA A 1 89 ? 13.131 -3.936 -9.118 1.00 98.50 89 ALA A C 1
ATOM 633 O O . ALA A 1 89 ? 12.315 -3.049 -9.388 1.00 98.50 89 ALA A O 1
ATOM 634 N N . THR A 1 90 ? 13.172 -5.105 -9.764 1.00 98.38 90 THR A N 1
ATOM 635 C CA . THR A 1 90 ? 12.129 -5.507 -10.720 1.00 98.38 90 THR A CA 1
ATOM 636 C C . THR A 1 90 ? 10.785 -5.630 -10.006 1.00 98.38 90 THR A C 1
ATOM 638 O O . THR A 1 90 ? 10.741 -5.827 -8.787 1.00 98.38 90 THR A O 1
ATOM 641 N N . PHE A 1 91 ? 9.679 -5.531 -10.742 1.00 98.12 91 PHE A N 1
ATOM 642 C CA . PHE A 1 91 ? 8.343 -5.635 -10.143 1.00 98.12 91 PHE A CA 1
ATOM 643 C C . PHE A 1 91 ? 8.152 -6.960 -9.386 1.00 98.12 91 PHE A C 1
ATOM 645 O O . PHE A 1 91 ? 7.645 -6.991 -8.263 1.00 98.12 91 PHE A O 1
ATOM 652 N N . GLU A 1 92 ? 8.613 -8.065 -9.978 1.00 97.88 92 GLU A N 1
ATOM 653 C CA . GLU A 1 92 ? 8.514 -9.394 -9.375 1.00 97.88 92 GLU A CA 1
ATOM 654 C C . GLU A 1 92 ? 9.358 -9.508 -8.094 1.00 97.88 92 GLU A C 1
ATOM 656 O O . GLU A 1 92 ? 8.895 -10.053 -7.087 1.00 97.88 92 GLU A O 1
ATOM 661 N N . ASP A 1 93 ? 10.576 -8.959 -8.094 1.00 98.50 93 ASP A N 1
ATOM 662 C CA . ASP A 1 93 ? 11.440 -8.962 -6.911 1.00 98.50 93 ASP A CA 1
ATOM 663 C C . ASP A 1 93 ? 10.897 -8.061 -5.799 1.00 98.50 93 ASP A C 1
ATOM 665 O O . ASP A 1 93 ? 10.978 -8.421 -4.620 1.00 98.50 93 ASP A O 1
ATOM 669 N N . ALA A 1 94 ? 10.295 -6.925 -6.152 1.00 98.50 94 ALA A N 1
ATOM 670 C CA . ALA A 1 94 ? 9.630 -6.036 -5.208 1.00 98.50 94 ALA A CA 1
ATOM 671 C C . ALA A 1 94 ? 8.439 -6.739 -4.527 1.00 98.50 94 ALA A C 1
ATOM 673 O O . ALA A 1 94 ? 8.355 -6.756 -3.294 1.00 98.50 94 ALA A O 1
ATOM 674 N N . LEU A 1 95 ? 7.586 -7.422 -5.305 1.00 98.31 95 LEU A N 1
ATOM 675 C CA . LEU A 1 95 ? 6.488 -8.245 -4.783 1.00 98.31 95 LEU A CA 1
ATOM 676 C C . LEU A 1 95 ? 6.987 -9.338 -3.834 1.00 98.31 95 LEU A C 1
ATOM 678 O O . LEU A 1 95 ? 6.495 -9.450 -2.709 1.00 98.31 95 LEU A O 1
ATOM 682 N N . LYS A 1 96 ? 7.987 -10.123 -4.255 1.00 98.38 96 LYS A N 1
ATOM 683 C CA . LYS A 1 96 ? 8.582 -11.182 -3.422 1.00 98.38 96 LYS A CA 1
ATOM 684 C C . LYS A 1 96 ? 9.165 -10.617 -2.132 1.00 98.38 96 LYS A C 1
ATOM 686 O O . LYS A 1 96 ? 9.017 -11.226 -1.074 1.00 98.38 96 LYS A O 1
ATOM 691 N N . THR A 1 97 ? 9.817 -9.460 -2.210 1.00 98.31 97 THR A N 1
ATOM 692 C CA . THR A 1 97 ? 10.421 -8.795 -1.053 1.00 98.31 97 THR A CA 1
ATOM 693 C C . THR A 1 97 ? 9.360 -8.363 -0.047 1.00 98.31 97 THR A C 1
ATOM 695 O O . THR A 1 97 ? 9.491 -8.679 1.137 1.00 98.31 97 THR A O 1
ATOM 698 N N . CYS A 1 98 ? 8.285 -7.711 -0.497 1.00 98.06 98 CYS A N 1
ATOM 699 C CA . CYS A 1 98 ? 7.194 -7.319 0.393 1.00 98.06 98 CYS A CA 1
ATOM 700 C C . CYS A 1 98 ? 6.467 -8.535 0.977 1.00 98.06 98 CYS A C 1
ATOM 702 O O . CYS A 1 98 ? 6.257 -8.588 2.189 1.00 98.06 98 CYS A O 1
ATOM 704 N N . ALA A 1 99 ? 6.178 -9.552 0.160 1.00 98.00 99 ALA A N 1
ATOM 705 C CA . ALA A 1 99 ? 5.509 -10.769 0.615 1.00 98.00 99 ALA A CA 1
ATOM 706 C C . ALA A 1 99 ? 6.314 -11.508 1.699 1.00 98.00 99 ALA A C 1
ATOM 708 O O . ALA A 1 99 ? 5.754 -11.917 2.714 1.00 98.00 99 ALA A O 1
ATOM 709 N N . ARG A 1 100 ? 7.643 -11.618 1.540 1.00 97.75 100 ARG A N 1
ATOM 710 C CA . ARG A 1 100 ? 8.537 -12.215 2.554 1.00 97.75 100 ARG A CA 1
ATOM 711 C C . ARG A 1 100 ? 8.556 -11.438 3.870 1.00 97.75 100 ARG A C 1
ATOM 713 O O . ARG A 1 100 ? 8.781 -12.037 4.914 1.00 97.75 100 ARG A O 1
ATOM 720 N N . ALA A 1 101 ? 8.310 -10.131 3.826 1.00 95.62 101 ALA A N 1
ATOM 721 C CA . ALA A 1 101 ? 8.177 -9.292 5.013 1.00 95.62 101 ALA A CA 1
ATOM 722 C C . ALA A 1 101 ? 6.770 -9.344 5.646 1.00 95.62 101 ALA A C 1
ATOM 724 O O . ALA A 1 101 ? 6.522 -8.626 6.613 1.00 95.62 101 ALA A O 1
ATOM 725 N N . GLY A 1 102 ? 5.839 -10.146 5.106 1.00 96.00 102 GLY A N 1
ATOM 726 C CA . GLY A 1 102 ? 4.437 -10.166 5.540 1.00 96.00 102 GLY A CA 1
ATOM 727 C C . GLY A 1 102 ? 3.677 -8.889 5.165 1.00 96.00 102 GLY A C 1
ATOM 728 O O . GLY A 1 102 ? 2.779 -8.461 5.888 1.00 96.00 102 GLY A O 1
ATOM 729 N N . ARG A 1 103 ? 4.081 -8.235 4.072 1.00 97.06 103 ARG A N 1
ATOM 730 C CA . ARG A 1 103 ? 3.565 -6.948 3.587 1.00 97.06 103 ARG A CA 1
ATOM 731 C C . ARG A 1 103 ? 3.166 -7.077 2.111 1.00 97.06 103 ARG A C 1
ATOM 733 O O . ARG A 1 103 ? 3.407 -8.101 1.475 1.00 97.06 103 ARG A O 1
ATOM 740 N N . ARG A 1 104 ? 2.569 -6.031 1.545 1.00 98.12 104 ARG A N 1
ATOM 741 C CA . ARG A 1 104 ? 2.205 -5.947 0.120 1.00 98.12 104 ARG A CA 1
ATOM 742 C C . ARG A 1 104 ? 2.838 -4.721 -0.530 1.00 98.12 104 ARG A C 1
ATOM 744 O O . ARG A 1 104 ? 3.217 -3.785 0.172 1.00 98.12 104 ARG A O 1
ATOM 751 N N . LEU A 1 105 ? 2.950 -4.726 -1.858 1.00 98.19 105 LEU A N 1
ATOM 752 C CA . LEU A 1 105 ? 3.119 -3.465 -2.582 1.00 98.19 105 LEU A CA 1
ATOM 753 C C . LEU A 1 105 ? 1.851 -2.613 -2.394 1.00 98.19 105 LEU A C 1
ATOM 755 O O . LEU A 1 105 ? 0.760 -3.185 -2.319 1.00 98.19 105 LEU A O 1
ATOM 759 N N . PRO A 1 106 ? 1.979 -1.283 -2.290 1.00 98.19 106 PRO A N 1
ATOM 760 C CA . PRO A 1 106 ? 0.833 -0.398 -2.173 1.00 98.19 106 PRO A CA 1
ATOM 761 C C . PRO A 1 106 ? 0.044 -0.372 -3.476 1.00 98.19 106 PRO A C 1
ATOM 763 O O . PRO A 1 106 ? 0.619 -0.365 -4.559 1.00 98.19 106 PRO A O 1
ATOM 766 N N . SER A 1 107 ? -1.275 -0.318 -3.384 1.00 97.69 107 SER A N 1
ATOM 767 C CA . SER A 1 107 ? -2.111 0.159 -4.484 1.00 97.69 107 SER A CA 1
ATOM 768 C C . SER A 1 107 ? -1.844 1.639 -4.770 1.00 97.69 107 SER A C 1
ATOM 770 O O . SER A 1 107 ? -1.249 2.348 -3.955 1.00 97.69 107 SER A O 1
ATOM 772 N N . ASP A 1 108 ? -2.333 2.113 -5.913 1.00 96.62 108 ASP A N 1
ATOM 773 C CA . ASP A 1 108 ? -2.250 3.520 -6.311 1.00 96.62 108 ASP A CA 1
ATOM 774 C C . ASP A 1 108 ? -2.759 4.461 -5.208 1.00 96.62 108 ASP A C 1
ATOM 776 O O . ASP A 1 108 ? -2.055 5.372 -4.780 1.00 96.62 108 ASP A O 1
ATOM 780 N N . ALA A 1 109 ? -3.947 4.174 -4.669 1.00 96.69 109 ALA A N 1
ATOM 781 C CA . ALA A 1 109 ? -4.567 4.984 -3.623 1.00 96.69 109 ALA A CA 1
ATOM 782 C C . ALA A 1 109 ? -3.783 4.957 -2.300 1.00 96.69 109 ALA A C 1
ATOM 784 O O . ALA A 1 109 ? -3.637 5.989 -1.644 1.00 96.69 109 ALA A O 1
ATOM 785 N N . GLU A 1 110 ? -3.254 3.794 -1.910 1.00 97.56 110 GLU A N 1
ATOM 786 C CA . GLU A 1 110 ? -2.443 3.672 -0.694 1.00 97.56 110 GLU A CA 1
ATOM 787 C C . GLU A 1 110 ? -1.140 4.468 -0.828 1.00 97.56 110 GLU A C 1
ATOM 789 O O . GLU A 1 110 ? -0.752 5.171 0.103 1.00 97.56 110 GLU A O 1
ATOM 794 N N . LEU A 1 111 ? -0.473 4.407 -1.986 1.00 97.00 111 LEU A N 1
ATOM 795 C CA . LEU A 1 111 ? 0.770 5.144 -2.203 1.00 97.00 111 LEU A CA 1
ATOM 796 C C . LEU A 1 111 ? 0.530 6.657 -2.291 1.00 97.00 111 LEU A C 1
ATOM 798 O O . LEU A 1 111 ? 1.307 7.420 -1.721 1.00 97.00 111 LEU A O 1
ATOM 802 N N . THR A 1 112 ? -0.579 7.093 -2.895 1.00 96.25 112 THR A N 1
ATOM 803 C CA . THR A 1 112 ? -1.027 8.492 -2.844 1.00 96.25 112 THR A CA 1
ATOM 804 C C . THR A 1 112 ? -1.209 8.974 -1.402 1.00 96.25 112 THR A C 1
ATOM 806 O O . THR A 1 112 ? -0.718 10.045 -1.050 1.00 96.25 112 THR A O 1
ATOM 809 N N . ALA A 1 113 ? -1.847 8.181 -0.533 1.00 95.81 113 ALA A N 1
ATOM 810 C CA . ALA A 1 113 ? -2.006 8.537 0.880 1.00 95.81 113 ALA A CA 1
ATOM 811 C C . ALA A 1 113 ? -0.654 8.649 1.611 1.00 95.81 113 ALA A C 1
ATOM 813 O O . ALA A 1 113 ? -0.464 9.533 2.449 1.00 95.81 113 ALA A O 1
ATOM 814 N N . VAL A 1 114 ? 0.307 7.784 1.270 1.00 96.06 114 VAL A N 1
ATOM 815 C CA . VAL A 1 114 ? 1.681 7.852 1.789 1.00 96.06 114 VAL A CA 1
ATOM 816 C C . VAL A 1 114 ? 2.397 9.120 1.319 1.00 96.06 114 VAL A C 1
ATOM 818 O O . VAL A 1 114 ? 3.069 9.769 2.121 1.00 96.06 114 VAL A O 1
ATOM 821 N N . PHE A 1 115 ? 2.256 9.496 0.046 1.00 96.06 115 PHE A N 1
ATOM 822 C CA . PHE A 1 115 ? 2.873 10.702 -0.515 1.00 96.06 115 PHE A CA 1
ATOM 823 C C . PHE A 1 115 ? 2.303 11.961 0.144 1.00 96.06 115 PHE A C 1
ATOM 825 O O . PHE A 1 115 ? 3.065 12.832 0.585 1.00 96.06 115 PHE A O 1
ATOM 832 N N . GLU A 1 116 ? 0.984 11.990 0.346 1.00 95.00 116 GLU A N 1
ATOM 833 C CA . GLU A 1 116 ? 0.315 13.065 1.071 1.00 95.00 116 GLU A CA 1
ATOM 834 C C . GLU A 1 116 ? 0.834 13.181 2.507 1.00 95.00 116 GLU A C 1
ATOM 836 O O . GLU A 1 116 ? 1.276 14.252 2.921 1.00 95.00 116 GLU A O 1
ATOM 841 N N . HIS A 1 117 ? 0.906 12.061 3.232 1.00 94.81 117 HIS A N 1
ATOM 842 C CA . HIS A 1 117 ? 1.441 12.026 4.593 1.00 94.81 117 HIS A CA 1
ATOM 843 C C . HIS A 1 117 ? 2.912 12.460 4.680 1.00 94.81 117 HIS A C 1
ATOM 845 O O . HIS A 1 117 ? 3.312 13.101 5.650 1.00 94.81 117 HIS A O 1
ATOM 851 N N . SER A 1 118 ? 3.731 12.114 3.683 1.00 92.88 118 SER A N 1
ATOM 852 C CA . SER A 1 118 ? 5.158 12.452 3.674 1.00 92.88 118 SER A CA 1
ATOM 853 C C . SER A 1 118 ? 5.430 13.952 3.515 1.00 92.88 118 SER A C 1
ATOM 855 O O . SER A 1 118 ? 6.505 14.414 3.895 1.00 92.88 118 SER A O 1
ATOM 857 N N . GLY A 1 119 ? 4.477 14.706 2.950 1.00 92.12 119 GLY A N 1
ATOM 858 C CA . GLY A 1 119 ? 4.574 16.156 2.755 1.00 92.12 119 GLY A CA 1
ATOM 859 C C . GLY A 1 119 ? 5.715 16.621 1.840 1.00 92.12 119 GLY A C 1
ATOM 860 O O . GLY A 1 119 ? 6.015 17.813 1.811 1.00 92.12 119 GLY A O 1
ATOM 861 N N . ALA A 1 120 ? 6.368 15.709 1.114 1.00 89.62 120 ALA A N 1
ATOM 862 C CA . ALA A 1 120 ? 7.472 16.013 0.211 1.00 89.62 120 ALA A CA 1
ATOM 863 C C . ALA A 1 120 ? 7.302 15.277 -1.125 1.00 89.62 120 ALA A C 1
ATOM 865 O O . ALA A 1 120 ? 6.844 14.133 -1.094 1.00 89.62 120 ALA A O 1
ATOM 866 N N . PRO A 1 121 ? 7.733 15.874 -2.257 1.00 92.94 121 PRO A N 1
ATOM 867 C CA . PRO A 1 121 ? 7.725 15.216 -3.561 1.00 92.94 121 PRO A CA 1
ATOM 868 C C . PRO A 1 121 ? 8.400 13.846 -3.512 1.00 92.94 121 PRO A C 1
ATOM 870 O O . PRO A 1 121 ? 9.423 13.668 -2.840 1.00 92.94 121 PRO A O 1
ATOM 873 N N . GLN A 1 122 ? 7.838 12.880 -4.229 1.00 95.69 122 GLN A N 1
ATOM 874 C CA . GLN A 1 122 ? 8.289 11.494 -4.200 1.00 95.69 122 GLN A CA 1
ATOM 875 C C . GLN A 1 122 ? 8.689 11.038 -5.597 1.00 95.69 122 GLN A C 1
ATOM 877 O O . GLN A 1 122 ? 7.940 11.177 -6.563 1.00 95.69 122 GLN A O 1
ATOM 882 N N . ALA A 1 123 ? 9.871 10.429 -5.687 1.00 94.94 123 ALA A N 1
ATOM 883 C CA . ALA A 1 123 ? 10.301 9.766 -6.906 1.00 94.94 123 ALA A CA 1
ATOM 884 C C . ALA A 1 123 ? 9.360 8.606 -7.266 1.00 94.94 123 ALA A C 1
ATOM 886 O O . ALA A 1 123 ? 8.719 8.011 -6.390 1.00 94.94 123 ALA A O 1
ATOM 887 N N . GLN A 1 124 ? 9.356 8.269 -8.554 1.00 97.38 124 GLN A N 1
ATOM 888 C CA . GLN A 1 124 ? 8.612 7.158 -9.133 1.00 97.38 124 GLN A CA 1
ATOM 889 C C . GLN A 1 124 ? 8.843 5.849 -8.370 1.00 97.38 124 GLN A C 1
ATOM 891 O O . GLN A 1 124 ? 9.982 5.413 -8.192 1.00 97.38 124 GLN A O 1
ATOM 896 N N . GLN A 1 125 ? 7.753 5.225 -7.926 1.00 98.19 125 GLN A N 1
ATOM 897 C CA . GLN A 1 125 ? 7.755 4.004 -7.123 1.00 98.19 125 GLN A CA 1
ATOM 898 C C . GLN A 1 125 ? 6.778 2.967 -7.672 1.00 98.19 125 GL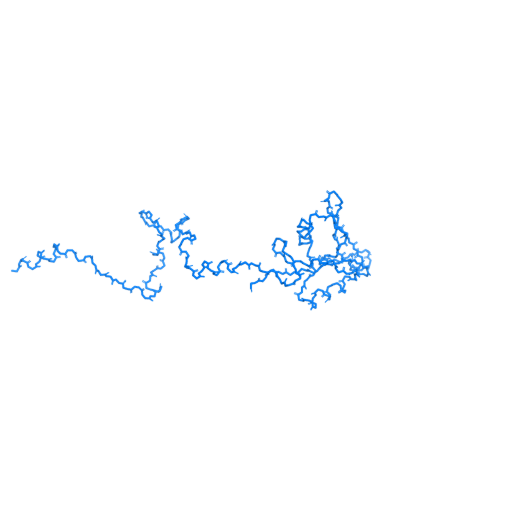N A C 1
ATOM 900 O O . GLN A 1 125 ? 5.748 3.318 -8.246 1.00 98.19 125 GLN A O 1
ATOM 905 N N . TRP A 1 126 ? 7.090 1.684 -7.469 1.00 98.44 126 TRP A N 1
ATOM 906 C CA . TRP A 1 126 ? 6.174 0.594 -7.817 1.00 98.44 126 TRP A CA 1
ATOM 907 C C . TRP A 1 126 ? 4.874 0.649 -7.006 1.00 98.44 126 TRP A C 1
ATOM 909 O O . TRP A 1 126 ? 4.907 0.782 -5.780 1.00 98.44 126 TRP A O 1
ATOM 919 N N . VAL A 1 127 ? 3.749 0.437 -7.691 1.00 98.25 127 VAL A N 1
ATOM 920 C CA . VAL A 1 127 ? 2.452 0.088 -7.088 1.00 98.25 127 VAL A CA 1
ATOM 921 C C . VAL A 1 127 ? 2.112 -1.377 -7.383 1.00 98.25 127 VAL A C 1
ATOM 923 O O . VAL A 1 127 ? 2.778 -2.019 -8.183 1.00 98.25 127 VAL A O 1
ATOM 926 N N . ALA A 1 128 ? 1.084 -1.939 -6.749 1.00 97.50 128 ALA A N 1
ATOM 927 C CA . ALA A 1 128 ? 0.659 -3.330 -6.934 1.00 97.50 128 ALA A CA 1
ATOM 928 C C . ALA A 1 128 ? -0.077 -3.586 -8.265 1.00 97.50 128 ALA A C 1
ATOM 930 O O . ALA A 1 128 ? -0.262 -4.742 -8.665 1.00 97.50 128 ALA A O 1
ATOM 931 N N . THR A 1 129 ? -0.515 -2.521 -8.937 1.00 95.31 129 THR A N 1
ATOM 932 C CA . THR A 1 129 ? -1.268 -2.595 -10.187 1.00 95.31 129 THR A CA 1
ATOM 933 C C . THR A 1 129 ? -0.371 -3.105 -11.319 1.00 95.31 129 THR A C 1
ATOM 935 O O . THR A 1 129 ? 0.728 -2.604 -11.552 1.00 95.31 129 THR A O 1
ATOM 938 N N . HIS A 1 130 ? -0.853 -4.117 -12.037 1.00 93.31 130 HIS A N 1
ATOM 939 C CA . HIS A 1 130 ? -0.250 -4.623 -13.265 1.00 93.31 130 HIS A CA 1
ATOM 940 C C . HIS A 1 130 ? -1.361 -4.950 -14.260 1.00 93.31 130 HIS A C 1
ATOM 942 O O . HIS A 1 130 ? -2.476 -5.304 -13.872 1.00 93.31 130 HIS A O 1
ATOM 948 N N . HIS A 1 131 ? -1.066 -4.843 -15.546 1.00 91.94 131 HIS A N 1
ATOM 949 C CA . HIS A 1 131 ? -2.000 -5.186 -16.609 1.00 91.94 131 HIS A CA 1
ATOM 950 C C . HIS A 1 131 ? -1.254 -5.862 -17.755 1.00 91.94 131 HIS A C 1
ATOM 952 O O . HIS A 1 131 ? -0.023 -5.906 -17.797 1.00 91.94 131 HIS A O 1
ATOM 958 N N . ARG A 1 132 ? -2.015 -6.458 -18.669 1.00 88.38 132 ARG A N 1
ATOM 959 C CA . ARG A 1 132 ? -1.471 -6.973 -19.921 1.00 88.38 132 ARG A CA 1
ATOM 960 C C . ARG A 1 132 ? -1.815 -5.989 -21.019 1.00 88.38 132 ARG A C 1
ATOM 962 O O . ARG A 1 132 ? -2.994 -5.692 -21.206 1.00 88.38 132 ARG A O 1
ATOM 969 N N . ASP A 1 133 ? -0.802 -5.501 -21.717 1.00 83.31 133 ASP A N 1
ATOM 970 C CA . ASP A 1 133 ? -1.012 -4.834 -22.987 1.00 83.31 133 ASP A CA 1
ATOM 971 C C . ASP A 1 133 ? -1.206 -5.886 -24.088 1.00 83.31 133 ASP A C 1
ATOM 973 O O . ASP A 1 133 ? -0.719 -7.019 -24.012 1.00 83.31 133 ASP A O 1
ATOM 977 N N . ALA A 1 134 ? -1.994 -5.527 -25.093 1.00 78.69 134 ALA A N 1
ATOM 978 C CA . ALA A 1 134 ? -2.113 -6.289 -26.323 1.00 78.69 134 ALA A CA 1
ATOM 979 C C . ALA A 1 134 ? -1.703 -5.358 -27.461 1.00 78.69 134 ALA A C 1
ATOM 981 O O . ALA A 1 134 ? -2.541 -4.699 -28.075 1.00 78.69 134 ALA A O 1
ATOM 982 N N . ASN A 1 135 ? -0.399 -5.269 -27.716 1.00 75.50 135 ASN A N 1
ATOM 983 C CA . ASN A 1 135 ? 0.120 -4.546 -28.872 1.00 75.50 135 ASN A CA 1
ATOM 984 C C . ASN A 1 135 ? 0.298 -5.527 -30.036 1.00 75.50 135 ASN A C 1
ATOM 986 O O . ASN A 1 135 ? 1.335 -6.171 -30.199 1.00 75.50 135 ASN A O 1
ATOM 990 N N . GLY A 1 136 ? -0.754 -5.670 -30.845 1.00 74.44 136 GLY A N 1
ATOM 991 C CA . GLY A 1 136 ? -0.780 -6.608 -31.969 1.00 74.44 136 GLY A CA 1
ATOM 992 C C . GLY A 1 136 ? -0.947 -8.060 -31.509 1.00 74.44 136 GLY A C 1
ATOM 993 O O . GLY A 1 136 ? -1.926 -8.390 -30.846 1.00 74.44 136 GLY A O 1
ATOM 994 N N . THR A 1 137 ? -0.019 -8.946 -31.889 1.00 68.38 137 THR A N 1
ATOM 995 C CA . THR A 1 137 ? -0.082 -10.392 -31.586 1.00 68.38 137 THR A CA 1
ATOM 996 C C . THR A 1 137 ? 0.661 -10.806 -30.312 1.00 68.38 137 THR A C 1
ATOM 998 O O . THR A 1 137 ? 0.601 -11.976 -29.940 1.00 68.38 137 THR A O 1
ATOM 1001 N N . ALA A 1 138 ? 1.382 -9.892 -29.655 1.00 72.81 138 ALA A N 1
ATOM 1002 C CA . ALA A 1 138 ? 2.132 -10.178 -28.434 1.00 72.81 138 ALA A CA 1
ATOM 1003 C C . ALA A 1 138 ? 1.413 -9.599 -27.207 1.00 72.81 138 ALA A C 1
ATOM 1005 O O . ALA A 1 138 ? 0.981 -8.448 -27.217 1.00 72.81 138 ALA A O 1
ATOM 1006 N N . LEU A 1 139 ? 1.294 -10.413 -26.154 1.00 80.12 139 LEU A N 1
ATOM 1007 C CA . LEU A 1 139 ? 0.821 -9.980 -24.841 1.00 80.12 139 LEU A CA 1
ATOM 1008 C C . LEU A 1 139 ? 2.036 -9.642 -23.977 1.00 80.12 139 LEU A C 1
ATOM 1010 O O . LEU A 1 139 ? 2.793 -10.558 -23.639 1.00 80.12 139 LEU A O 1
ATOM 1014 N N . SER A 1 140 ? 2.203 -8.380 -23.581 1.00 85.56 140 SER A N 1
ATOM 1015 C CA . SER A 1 140 ? 3.249 -7.984 -22.630 1.00 85.56 140 SER A CA 1
ATOM 1016 C C . SER A 1 140 ? 2.615 -7.658 -21.287 1.00 85.56 140 SER A C 1
ATOM 1018 O O . SER A 1 140 ? 1.563 -7.031 -21.205 1.00 85.56 140 SER A O 1
ATOM 1020 N N . ALA A 1 141 ? 3.236 -8.111 -20.202 1.00 90.38 141 ALA A N 1
ATOM 1021 C CA . ALA A 1 141 ? 2.830 -7.695 -18.869 1.00 90.38 141 ALA A CA 1
ATOM 1022 C C . ALA A 1 141 ? 3.546 -6.384 -18.518 1.00 90.38 141 ALA A C 1
ATOM 1024 O O . ALA A 1 141 ? 4.769 -6.290 -18.650 1.00 90.38 141 ALA A O 1
ATOM 1025 N N . LEU A 1 142 ? 2.780 -5.396 -18.067 1.00 94.00 142 LEU A N 1
ATOM 1026 C CA . LEU A 1 142 ? 3.260 -4.096 -17.615 1.00 94.00 142 LEU A CA 1
ATOM 1027 C C . LEU A 1 142 ? 2.881 -3.904 -16.147 1.00 94.00 142 LEU A C 1
ATOM 1029 O O . LEU A 1 142 ? 1.797 -4.298 -15.710 1.00 94.00 142 LEU A O 1
ATOM 1033 N N . GLY A 1 143 ? 3.788 -3.306 -15.384 1.00 95.44 143 GLY A N 1
ATOM 1034 C CA . GLY A 1 143 ? 3.527 -2.830 -14.031 1.00 95.44 143 GLY A CA 1
ATOM 1035 C C . GLY A 1 143 ? 3.228 -1.338 -14.065 1.00 95.44 143 GLY A C 1
ATOM 1036 O O . GLY A 1 143 ? 3.673 -0.641 -14.975 1.00 95.44 143 GLY A O 1
ATOM 1037 N N . ALA A 1 144 ? 2.506 -0.844 -13.068 1.00 97.06 144 ALA A N 1
ATOM 1038 C CA . ALA A 1 144 ? 2.278 0.582 -12.899 1.00 97.06 144 ALA A CA 1
ATOM 1039 C C . ALA A 1 144 ? 3.219 1.167 -11.841 1.00 97.06 144 ALA A C 1
ATOM 1041 O O . ALA A 1 144 ? 3.646 0.500 -10.895 1.00 97.06 144 ALA A O 1
ATOM 1042 N N . THR A 1 145 ? 3.526 2.445 -11.997 1.00 97.94 145 THR A N 1
ATOM 1043 C CA . THR A 1 145 ? 4.303 3.229 -11.038 1.00 97.94 145 THR A CA 1
ATOM 1044 C C . THR A 1 145 ? 3.624 4.566 -10.787 1.00 97.94 145 THR A C 1
ATOM 1046 O O . THR A 1 145 ? 2.924 5.079 -11.665 1.00 97.94 145 THR A O 1
ATOM 1049 N N . LEU A 1 146 ? 3.870 5.128 -9.606 1.00 98.00 146 LEU A N 1
ATOM 1050 C CA . LEU A 1 146 ? 3.361 6.429 -9.185 1.00 98.00 146 LEU A CA 1
ATOM 1051 C C . LEU A 1 146 ? 4.523 7.342 -8.784 1.00 98.00 146 LEU A C 1
ATOM 1053 O O . LEU A 1 146 ? 5.413 6.927 -8.039 1.00 98.00 146 LEU A O 1
ATOM 1057 N N . GLU A 1 147 ? 4.493 8.585 -9.250 1.00 97.19 147 GLU A N 1
ATOM 1058 C CA . GLU A 1 147 ? 5.396 9.669 -8.846 1.00 97.19 147 GLU A CA 1
ATOM 1059 C C . GLU A 1 147 ? 4.606 10.906 -8.402 1.00 97.19 147 GLU A C 1
ATOM 1061 O O . GLU A 1 147 ? 3.444 11.068 -8.777 1.00 97.19 147 GLU A O 1
ATOM 1066 N N . GLU A 1 148 ? 5.228 11.778 -7.608 1.00 97.12 148 GLU A N 1
ATOM 1067 C CA . GLU A 1 148 ? 4.683 13.091 -7.255 1.00 97.12 148 GLU A CA 1
ATOM 1068 C C . GLU A 1 148 ? 5.730 14.175 -7.517 1.00 97.12 148 GLU A C 1
ATOM 1070 O O . GLU A 1 148 ? 6.838 14.133 -6.972 1.00 97.12 148 GLU A O 1
ATOM 1075 N N . ASP A 1 149 ? 5.375 15.146 -8.358 1.00 95.00 149 ASP A N 1
ATOM 1076 C CA . ASP A 1 149 ? 6.267 16.241 -8.734 1.00 95.00 149 ASP A CA 1
ATOM 1077 C C . ASP A 1 149 ? 6.357 17.342 -7.655 1.00 95.00 149 ASP A C 1
ATOM 1079 O O . ASP A 1 149 ? 5.695 17.323 -6.615 1.00 95.00 149 ASP A O 1
ATOM 1083 N N . THR A 1 150 ? 7.184 18.362 -7.899 1.00 94.69 150 THR A N 1
ATOM 1084 C CA . THR A 1 150 ? 7.341 19.502 -6.976 1.00 94.69 150 THR A CA 1
ATOM 1085 C C . THR A 1 150 ? 6.096 20.382 -6.857 1.00 94.69 150 THR A C 1
ATOM 1087 O O . THR A 1 150 ? 6.033 21.234 -5.975 1.00 94.69 150 THR A O 1
ATOM 1090 N N . SER A 1 151 ? 5.124 20.213 -7.749 1.00 95.69 151 SER A N 1
ATOM 1091 C CA . SER A 1 151 ? 3.826 20.885 -7.732 1.00 95.69 151 SER A CA 1
ATOM 1092 C C . SER A 1 151 ? 2.722 20.016 -7.124 1.00 95.69 151 SER A C 1
ATOM 1094 O O . SER A 1 151 ? 1.570 20.443 -7.137 1.00 95.69 151 SER A O 1
ATOM 1096 N N . ARG A 1 152 ? 3.065 18.854 -6.544 1.00 92.75 152 ARG A N 1
ATOM 1097 C CA . ARG A 1 152 ? 2.128 17.899 -5.927 1.00 92.75 152 ARG A CA 1
ATOM 1098 C C . ARG A 1 152 ? 1.150 17.276 -6.928 1.00 92.75 152 ARG A C 1
ATOM 1100 O O . ARG A 1 152 ? 0.058 16.856 -6.552 1.00 92.75 152 ARG A O 1
ATOM 1107 N N . ASN A 1 153 ? 1.531 17.206 -8.204 1.00 95.88 153 ASN A N 1
ATOM 1108 C CA . ASN A 1 153 ? 0.774 16.457 -9.199 1.00 95.88 153 ASN A CA 1
ATOM 1109 C C . ASN A 1 153 ? 1.237 15.002 -9.223 1.00 95.88 153 ASN A C 1
ATOM 1111 O O . ASN A 1 153 ? 2.437 14.719 -9.228 1.00 95.88 153 ASN A O 1
ATOM 1115 N N . PHE A 1 154 ? 0.272 14.089 -9.310 1.00 96.44 154 PHE A N 1
ATOM 1116 C CA . PHE A 1 154 ? 0.539 12.664 -9.451 1.00 96.44 154 PHE A CA 1
ATOM 1117 C C . PHE A 1 154 ? 0.781 12.284 -10.913 1.00 96.44 154 PHE A C 1
ATOM 1119 O O . PHE A 1 154 ? -0.009 12.626 -11.796 1.00 96.44 154 PHE A O 1
ATOM 1126 N N . GLY A 1 155 ? 1.858 11.540 -11.156 1.00 96.25 155 GLY A N 1
ATOM 1127 C CA . GLY A 1 155 ? 2.175 10.937 -12.447 1.00 96.25 155 GLY A CA 1
ATOM 1128 C C . GLY A 1 155 ? 2.021 9.420 -12.394 1.00 96.25 155 GLY A C 1
ATOM 1129 O O . GLY A 1 155 ? 2.649 8.767 -11.563 1.00 96.25 155 GLY A O 1
ATOM 1130 N N . PHE A 1 156 ? 1.217 8.859 -13.298 1.00 96.12 156 PHE A N 1
ATOM 1131 C CA . PHE A 1 156 ? 1.057 7.412 -13.472 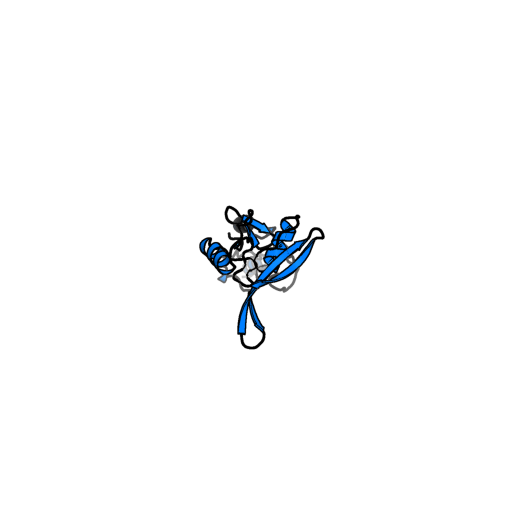1.00 96.12 156 PHE A CA 1
ATOM 1132 C C . PHE A 1 156 ? 1.801 6.961 -14.725 1.00 96.12 156 PHE A C 1
ATOM 1134 O O . PHE A 1 156 ? 1.680 7.594 -15.778 1.00 96.12 156 PHE A O 1
ATOM 1141 N N . ARG A 1 157 ? 2.570 5.873 -14.627 1.00 95.75 157 ARG A N 1
ATOM 1142 C CA . ARG A 1 157 ? 3.294 5.313 -15.777 1.00 95.75 157 ARG A CA 1
ATOM 1143 C C . ARG A 1 157 ? 3.228 3.799 -15.811 1.00 95.75 157 ARG A C 1
ATOM 1145 O O . ARG A 1 157 ? 3.584 3.138 -14.832 1.00 95.75 157 ARG A O 1
ATOM 1152 N N . ASP A 1 158 ? 2.901 3.282 -16.985 1.00 94.81 158 ASP A N 1
ATOM 1153 C CA . ASP A 1 158 ? 2.988 1.865 -17.308 1.00 94.81 158 ASP A CA 1
ATOM 1154 C C . ASP A 1 158 ? 4.404 1.539 -17.769 1.00 94.81 158 ASP A C 1
ATOM 1156 O O . ASP A 1 158 ? 4.979 2.231 -18.612 1.00 94.81 158 ASP A O 1
ATOM 1160 N N . THR A 1 159 ? 4.999 0.510 -17.177 1.00 94.75 159 THR A N 1
ATOM 1161 C CA . THR A 1 159 ? 6.409 0.197 -17.389 1.00 94.75 159 THR A CA 1
ATOM 1162 C C . THR A 1 159 ? 6.634 -1.313 -17.495 1.00 94.75 159 THR A C 1
ATOM 1164 O O . THR A 1 159 ? 5.986 -2.076 -16.773 1.00 94.75 159 THR A O 1
ATOM 1167 N N . PRO A 1 160 ? 7.554 -1.787 -18.361 1.00 95.56 160 PRO A N 1
ATOM 1168 C CA . PRO A 1 160 ? 7.904 -3.203 -18.418 1.00 95.56 160 PRO A CA 1
ATOM 1169 C C . PRO A 1 160 ? 8.331 -3.745 -17.051 1.00 95.56 160 PRO A C 1
ATOM 1171 O O . PRO A 1 160 ? 9.110 -3.106 -16.341 1.00 95.56 160 PRO A O 1
ATOM 1174 N N . LEU A 1 161 ? 7.875 -4.954 -16.702 1.00 96.06 161 LEU A N 1
ATOM 1175 C CA . LEU A 1 161 ? 8.171 -5.587 -15.404 1.00 96.06 161 LEU A CA 1
ATOM 1176 C C . LEU A 1 161 ? 9.672 -5.820 -15.152 1.00 96.06 161 LEU A C 1
ATOM 1178 O O . LEU A 1 161 ? 10.079 -6.001 -14.004 1.00 96.06 161 LEU A O 1
ATOM 1182 N N . SER A 1 162 ? 10.484 -5.818 -16.215 1.00 96.44 162 SER A N 1
ATOM 1183 C CA . SER A 1 162 ? 11.943 -5.955 -16.170 1.00 96.44 162 SER A CA 1
ATOM 1184 C C . SER A 1 162 ? 12.675 -4.696 -15.707 1.00 96.44 162 SER A C 1
ATOM 1186 O O . SER A 1 162 ? 13.849 -4.783 -15.349 1.00 96.44 162 SER A O 1
ATOM 1188 N N . ASN A 1 163 ? 12.030 -3.527 -15.742 1.00 97.44 163 ASN A N 1
ATOM 1189 C CA . ASN A 1 163 ? 12.647 -2.287 -15.279 1.00 97.44 163 ASN A CA 1
ATOM 1190 C C . ASN A 1 163 ? 12.763 -2.287 -13.754 1.00 97.44 163 ASN A C 1
ATOM 1192 O O . ASN A 1 163 ? 12.034 -2.998 -13.064 1.00 97.44 163 ASN A O 1
ATOM 1196 N N . THR A 1 164 ? 13.674 -1.478 -13.218 1.00 98.38 164 THR A N 1
ATOM 1197 C CA . THR A 1 164 ? 13.884 -1.379 -11.775 1.00 98.38 164 THR A CA 1
ATOM 1198 C C . THR A 1 164 ? 13.442 -0.020 -11.250 1.00 98.38 164 THR A C 1
ATOM 1200 O O . THR A 1 164 ? 13.873 1.018 -11.744 1.00 98.38 164 THR A O 1
ATOM 1203 N N . PHE A 1 165 ? 12.596 -0.026 -10.220 1.00 98.44 165 PHE A N 1
ATOM 1204 C CA . PHE A 1 165 ? 12.154 1.183 -9.519 1.00 98.44 165 PHE A CA 1
ATOM 1205 C C . PHE A 1 165 ? 12.226 0.976 -8.015 1.00 98.44 165 PHE A C 1
ATOM 1207 O O . PHE A 1 165 ? 12.075 -0.162 -7.546 1.00 98.44 165 PHE A O 1
ATOM 1214 N N . PRO A 1 166 ? 12.490 2.045 -7.242 1.00 98.19 166 PRO A N 1
ATOM 1215 C CA . PRO A 1 166 ? 12.390 1.972 -5.797 1.00 98.19 166 PRO A CA 1
ATOM 1216 C C . PRO A 1 166 ? 10.947 1.654 -5.397 1.00 98.19 166 PRO A C 1
ATOM 1218 O O . PRO A 1 166 ? 9.994 1.861 -6.148 1.00 98.19 166 PRO A O 1
ATOM 1221 N N . PHE A 1 167 ? 10.783 1.107 -4.203 1.00 98.31 167 PHE A N 1
ATOM 1222 C CA . PHE A 1 167 ? 9.476 0.685 -3.721 1.00 98.31 167 PHE A CA 1
ATOM 1223 C C . PHE A 1 167 ? 9.417 0.761 -2.20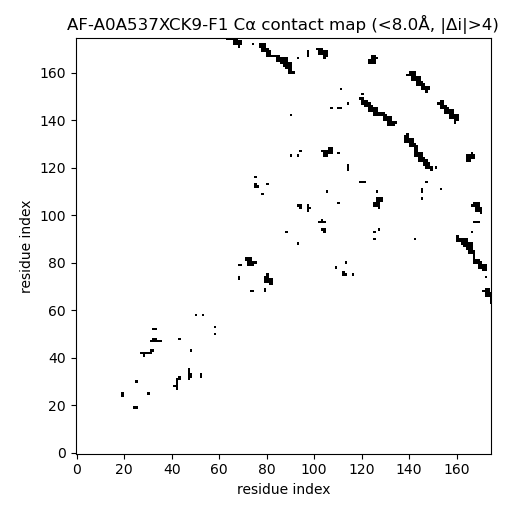3 1.00 98.31 167 PHE A C 1
ATOM 1225 O O . PHE A 1 167 ? 10.434 0.864 -1.516 1.00 98.31 167 PHE A O 1
ATOM 1232 N N . ARG A 1 168 ? 8.204 0.697 -1.673 1.00 97.44 168 ARG A N 1
ATOM 1233 C CA . ARG A 1 168 ? 7.931 0.570 -0.244 1.00 97.44 168 ARG A CA 1
ATOM 1234 C C . ARG A 1 168 ? 6.902 -0.524 -0.077 1.00 97.44 168 ARG A C 1
ATOM 1236 O O . ARG A 1 168 ? 6.071 -0.727 -0.958 1.00 97.44 168 ARG A O 1
ATOM 1243 N N . CYS A 1 169 ? 6.941 -1.208 1.052 1.00 98.06 169 CYS A N 1
ATOM 1244 C CA . CYS A 1 169 ? 5.884 -2.140 1.394 1.00 98.06 169 CYS A CA 1
ATOM 1245 C C . CYS A 1 169 ? 4.875 -1.477 2.335 1.00 98.06 169 CYS A C 1
ATOM 1247 O O . CYS A 1 169 ? 5.242 -0.661 3.186 1.00 98.06 169 CYS A O 1
ATOM 1249 N N . VAL A 1 170 ? 3.611 -1.869 2.205 1.00 97.94 170 VAL A N 1
ATOM 1250 C CA . VAL A 1 170 ? 2.530 -1.471 3.106 1.00 97.94 170 VAL A CA 1
ATOM 1251 C C . VAL A 1 170 ? 1.889 -2.687 3.755 1.00 97.94 170 VAL A C 1
ATOM 1253 O O . VAL A 1 170 ? 1.959 -3.812 3.255 1.00 97.94 170 VAL A O 1
ATOM 1256 N N . THR A 1 171 ? 1.263 -2.467 4.898 1.00 97.06 171 THR A N 1
ATOM 1257 C CA . THR A 1 171 ? 0.437 -3.452 5.582 1.00 97.06 171 THR A CA 1
ATOM 1258 C C . THR A 1 171 ? -0.753 -2.769 6.229 1.00 97.06 171 THR A C 1
ATOM 1260 O O . THR A 1 171 ? -0.782 -1.548 6.387 1.00 97.06 171 THR A O 1
ATOM 1263 N N . SER A 1 172 ? -1.753 -3.561 6.584 1.00 94.38 172 SER A N 1
ATOM 1264 C CA . SER A 1 172 ? -2.892 -3.052 7.330 1.00 94.38 172 SER A CA 1
ATOM 1265 C C . SER A 1 172 ? -2.492 -2.880 8.800 1.00 94.38 172 SER A C 1
ATOM 1267 O O . SER A 1 172 ? -1.755 -3.719 9.327 1.00 94.38 172 SER A O 1
ATOM 1269 N N . PRO A 1 173 ? -2.956 -1.820 9.476 1.00 90.81 173 PRO A N 1
ATOM 1270 C CA . PRO A 1 173 ? -2.793 -1.692 10.911 1.00 90.81 173 PRO A CA 1
ATOM 1271 C C . PRO A 1 173 ? -3.406 -2.898 11.630 1.00 90.81 173 PRO A C 1
ATOM 1273 O O . PRO A 1 173 ? -4.451 -3.410 11.221 1.00 90.81 173 PRO A O 1
ATOM 1276 N N . ALA A 1 174 ? -2.761 -3.344 12.702 1.00 83.56 174 ALA A N 1
ATOM 1277 C CA . ALA A 1 174 ? -3.218 -4.462 13.517 1.00 83.56 174 ALA A CA 1
ATOM 1278 C C . ALA A 1 174 ? -3.445 -4.005 14.965 1.00 83.56 174 ALA A C 1
ATOM 1280 O O . ALA A 1 174 ? -2.959 -2.951 15.380 1.00 83.56 174 ALA A O 1
ATOM 1281 N N . ASN A 1 175 ? -4.221 -4.786 15.715 1.00 62.75 175 ASN A N 1
ATOM 1282 C CA . ASN A 1 175 ? -4.432 -4.610 17.152 1.00 62.75 175 ASN A CA 1
ATOM 1283 C C . ASN A 1 175 ? -3.649 -5.683 17.909 1.00 62.75 175 ASN A C 1
ATOM 1285 O O . ASN A 1 175 ? -3.713 -6.847 17.449 1.00 62.75 175 ASN A O 1
#

Mean predicted aligned error: 13.59 Å

pLDDT: mean 82.48, std 16.48, range [48.91, 98.5]

Solvent-accessible surface area (backbone atoms only — not comparable to full-atom values): 10480 Å² total; per-residue (Å²): 145,62,71,71,63,49,53,64,71,69,53,73,80,85,73,86,82,75,85,80,89,48,76,86,80,50,65,88,69,67,69,69,53,94,67,74,74,94,76,95,65,71,54,71,51,93,81,35,67,54,80,80,76,49,50,71,68,54,51,50,52,57,67,57,62,51,70,39,51,58,90,77,42,42,77,32,91,83,34,15,32,42,74,64,73,43,75,62,32,29,51,67,57,46,45,52,51,18,47,74,71,75,28,35,48,24,43,67,69,56,46,50,40,43,44,61,67,63,74,51,67,38,74,59,23,51,33,59,49,64,52,71,48,71,71,80,94,48,77,45,64,29,32,33,30,44,27,30,43,94,84,72,47,79,45,80,45,81,38,60,40,84,49,66,40,29,32,45,37,25,37,72,52,45,122